Protein AF-A0A7C4GC38-F1 (afdb_monomer_lite)

Sequence (66 aa):
MSYICPECGGNLKLTRGMLICLKCGLTFKRYELKELMDRLKSSITEENNEERRKKEYLKWWLSNKK

Foldseek 3Di:
DFDADPPPRATWDDDPQWTAGPPPRDIHHPVRSVVVVVVVVVVVVVVVVVVVVVVVVVVVVVVVVD

Secondary structure (DSSP, 8-state):
-PEEPTTT-PEEEEETTEEEETTT--EEEHHHHHHHHHHHHHHHHHHHHHHHHHHHHHHHHHHTT-

Structure (mmCIF, N/CA/C/O backbone):
data_AF-A0A7C4GC38-F1
#
_entry.id   AF-A0A7C4GC38-F1
#
loop_
_atom_site.group_PDB
_atom_site.id
_atom_site.type_symbol
_atom_site.label_atom_id
_atom_site.label_alt_id
_atom_site.label_comp_id
_atom_site.label_asym_id
_atom_site.label_entity_id
_atom_site.label_seq_id
_atom_site.pdbx_PDB_ins_code
_atom_site.Cartn_x
_atom_site.Cartn_y
_atom_site.Cartn_z
_atom_site.occupancy
_atom_site.B_iso_or_equiv
_atom_site.auth_seq_id
_atom_site.auth_comp_id
_atom_site.auth_asym_id
_atom_site.auth_atom_id
_atom_site.pdbx_PDB_model_num
ATOM 1 N N . MET A 1 1 ? 7.294 -11.741 -8.876 1.00 52.44 1 MET A N 1
ATOM 2 C CA . MET A 1 1 ? 6.820 -10.360 -8.642 1.00 52.44 1 MET A CA 1
ATOM 3 C C . MET A 1 1 ? 5.548 -10.167 -9.458 1.00 52.44 1 MET A C 1
ATOM 5 O O . MET A 1 1 ? 5.653 -9.953 -10.660 1.00 52.44 1 MET A O 1
ATOM 9 N N . SER A 1 2 ? 4.364 -10.371 -8.870 1.00 64.06 2 SER A N 1
ATOM 10 C CA . SER A 1 2 ? 3.115 -10.100 -9.596 1.00 64.06 2 SER A CA 1
ATOM 11 C C . SER A 1 2 ? 2.805 -8.615 -9.473 1.00 64.06 2 SER A C 1
ATOM 13 O O . SER A 1 2 ? 2.737 -8.097 -8.360 1.00 64.06 2 SER A O 1
ATOM 15 N N . TYR A 1 3 ? 2.690 -7.921 -10.600 1.00 76.25 3 TYR A N 1
ATOM 16 C CA . TYR A 1 3 ? 2.272 -6.525 -10.624 1.00 76.25 3 TYR A CA 1
ATOM 17 C C . TYR A 1 3 ? 0.750 -6.505 -10.755 1.00 76.25 3 TYR A C 1
ATOM 19 O O . TYR A 1 3 ? 0.195 -7.141 -11.651 1.00 76.25 3 TYR A O 1
ATOM 27 N N . ILE A 1 4 ? 0.085 -5.792 -9.853 1.00 85.25 4 ILE A N 1
ATOM 28 C CA . ILE A 1 4 ? -1.374 -5.678 -9.820 1.00 85.25 4 ILE A CA 1
ATOM 29 C C . ILE A 1 4 ? -1.765 -4.329 -10.416 1.00 85.25 4 ILE A C 1
ATOM 31 O O . ILE A 1 4 ? -1.149 -3.307 -10.118 1.00 85.25 4 ILE A O 1
ATOM 35 N N . CYS A 1 5 ? -2.767 -4.335 -11.290 1.00 85.50 5 CYS A N 1
ATOM 36 C CA . CYS A 1 5 ? -3.306 -3.120 -11.879 1.00 85.50 5 CYS A CA 1
ATOM 37 C C . CYS A 1 5 ? -4.106 -2.330 -10.827 1.00 85.50 5 CYS A C 1
ATOM 39 O O . CYS A 1 5 ? -5.049 -2.898 -10.269 1.00 85.50 5 CYS A O 1
ATOM 41 N N . PRO A 1 6 ? -3.786 -1.043 -10.590 1.00 82.50 6 PRO A N 1
ATOM 42 C CA . PRO A 1 6 ? -4.483 -0.222 -9.597 1.00 82.50 6 PRO A CA 1
ATOM 43 C C . PRO A 1 6 ? -5.951 0.049 -9.962 1.00 82.50 6 PRO A C 1
ATOM 45 O O . PRO A 1 6 ? -6.763 0.257 -9.074 1.00 82.50 6 PRO A O 1
ATOM 48 N N . GLU A 1 7 ? -6.309 -0.030 -11.247 1.00 81.94 7 GLU A N 1
ATOM 49 C CA . GLU A 1 7 ? -7.671 0.248 -11.727 1.00 81.94 7 GLU A CA 1
ATOM 50 C C . GLU A 1 7 ? -8.625 -0.947 -11.592 1.00 81.94 7 GLU A C 1
ATOM 52 O O . GLU A 1 7 ? -9.819 -0.784 -11.369 1.00 81.94 7 GLU A O 1
ATOM 57 N N . CYS A 1 8 ? -8.129 -2.177 -11.774 1.00 85.44 8 CYS A N 1
ATOM 58 C CA . CYS A 1 8 ? -9.005 -3.350 -11.917 1.00 85.44 8 CYS A CA 1
ATOM 59 C C . CYS A 1 8 ? -8.591 -4.582 -11.104 1.00 85.44 8 CYS A C 1
ATOM 61 O O . CYS A 1 8 ? -9.261 -5.618 -11.195 1.00 85.44 8 CYS A O 1
ATOM 63 N N . GLY A 1 9 ? -7.471 -4.511 -10.376 1.00 83.94 9 GLY A N 1
ATOM 64 C CA . GLY A 1 9 ? -6.918 -5.621 -9.595 1.00 83.94 9 GLY A CA 1
ATOM 65 C C . GLY A 1 9 ? -6.365 -6.780 -10.435 1.00 83.94 9 GLY A C 1
ATOM 66 O O . GLY A 1 9 ? -6.009 -7.823 -9.894 1.00 83.94 9 GLY A O 1
ATOM 67 N N . GLY A 1 10 ? -6.311 -6.636 -11.762 1.00 88.25 10 GLY A N 1
ATOM 68 C CA . GLY A 1 10 ? -5.825 -7.674 -12.670 1.00 88.25 10 GLY A CA 1
ATOM 69 C C . GLY A 1 10 ? -4.301 -7.814 -12.668 1.00 88.25 10 GLY A C 1
ATOM 70 O O . GLY A 1 10 ? -3.576 -6.868 -12.355 1.00 88.25 10 GLY A O 1
ATOM 71 N N . ASN A 1 11 ? -3.810 -8.980 -13.092 1.00 88.19 11 ASN A N 1
ATOM 72 C CA . ASN A 1 11 ? -2.378 -9.207 -13.279 1.00 88.19 11 ASN A CA 1
ATOM 73 C C . ASN A 1 11 ? -1.847 -8.409 -14.480 1.00 88.19 11 ASN A C 1
ATOM 75 O O . ASN A 1 11 ? -2.435 -8.401 -15.568 1.00 88.19 11 ASN A O 1
ATOM 79 N N . LEU A 1 12 ? -0.705 -7.763 -14.277 1.00 89.88 12 LEU A N 1
ATOM 80 C CA . LEU A 1 12 ? 0.064 -7.082 -15.310 1.00 89.88 12 LEU A CA 1
ATOM 81 C C . LEU A 1 12 ? 1.155 -8.019 -15.843 1.00 89.88 12 LEU A C 1
ATOM 83 O O . LEU A 1 12 ? 1.896 -8.641 -15.080 1.00 89.88 12 LEU A O 1
ATOM 87 N N . LYS A 1 13 ? 1.292 -8.081 -17.166 1.00 88.75 13 LYS A N 1
ATOM 88 C CA . LYS A 1 13 ? 2.336 -8.827 -17.870 1.00 88.75 13 LYS A CA 1
ATOM 89 C C . LYS A 1 13 ? 3.375 -7.864 -18.435 1.00 88.75 13 LYS A C 1
ATOM 91 O O . LYS A 1 13 ? 3.029 -6.909 -19.125 1.00 88.75 13 LYS A O 1
ATOM 96 N N . LEU A 1 14 ? 4.655 -8.130 -18.187 1.00 87.25 14 LEU A N 1
ATOM 97 C CA . LEU A 1 14 ? 5.748 -7.345 -18.759 1.00 87.25 14 LEU A CA 1
ATOM 98 C C . LEU A 1 14 ? 5.996 -7.760 -20.218 1.00 87.25 14 LEU A C 1
ATOM 100 O O . LEU A 1 14 ? 6.366 -8.900 -20.482 1.00 87.25 14 LEU A O 1
ATOM 104 N N . THR A 1 15 ? 5.836 -6.824 -21.152 1.00 86.69 15 THR A N 1
ATOM 105 C CA . THR A 1 15 ? 6.115 -7.007 -22.583 1.00 86.69 15 THR A CA 1
ATOM 106 C C . THR A 1 15 ? 6.944 -5.830 -23.091 1.00 86.69 15 THR A C 1
ATOM 108 O O . THR A 1 15 ? 6.523 -4.685 -22.972 1.00 86.69 15 THR A O 1
ATOM 111 N N . ARG A 1 16 ? 8.140 -6.096 -23.643 1.00 84.44 16 ARG A N 1
ATOM 112 C CA . ARG A 1 16 ? 9.048 -5.072 -24.218 1.00 84.44 16 ARG A CA 1
ATOM 113 C C . ARG A 1 16 ? 9.292 -3.852 -23.304 1.00 84.44 16 ARG A C 1
ATOM 115 O O . ARG A 1 16 ? 9.376 -2.723 -23.766 1.00 84.44 16 ARG A O 1
ATOM 122 N N . GLY A 1 17 ? 9.383 -4.075 -21.990 1.00 83.56 17 GLY A N 1
ATOM 123 C CA . GLY A 1 17 ? 9.614 -3.012 -20.999 1.00 83.56 17 GLY A CA 1
ATOM 124 C C . GLY A 1 17 ? 8.356 -2.292 -20.490 1.00 83.56 17 GLY A C 1
ATOM 125 O O . GLY A 1 17 ? 8.461 -1.532 -19.528 1.00 83.56 17 GLY A O 1
ATOM 126 N N . MET A 1 18 ? 7.180 -2.575 -21.053 1.00 85.81 18 MET A N 1
ATOM 127 C CA . MET A 1 18 ? 5.880 -2.044 -20.625 1.00 85.81 18 MET A CA 1
ATOM 128 C C . MET A 1 18 ? 5.069 -3.106 -19.874 1.00 85.81 18 MET A C 1
ATOM 130 O O . MET A 1 18 ? 5.158 -4.296 -20.171 1.00 85.81 18 MET A O 1
ATOM 134 N N . LEU A 1 19 ? 4.285 -2.690 -18.885 1.00 87.88 19 LEU A N 1
ATOM 135 C CA . LEU A 1 19 ? 3.393 -3.540 -18.099 1.00 87.88 19 LEU A CA 1
ATOM 136 C C . LEU A 1 19 ? 1.979 -3.444 -18.668 1.00 87.88 19 LEU A C 1
ATOM 138 O O . LEU A 1 19 ? 1.380 -2.379 -18.644 1.00 87.88 19 LEU A O 1
ATOM 142 N N . ILE A 1 20 ? 1.449 -4.550 -19.177 1.00 89.44 20 ILE A N 1
ATOM 143 C CA . ILE 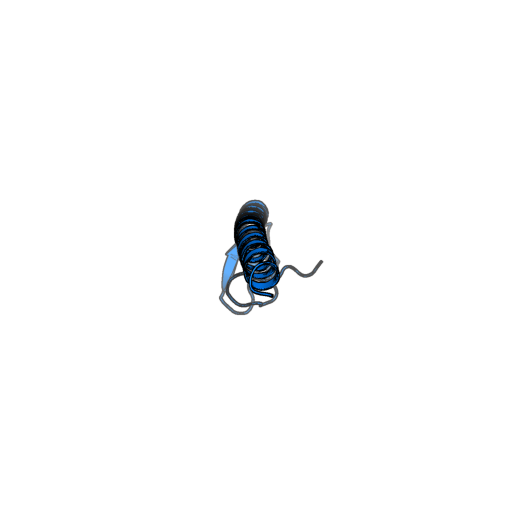A 1 20 ? 0.145 -4.608 -19.846 1.00 89.44 20 ILE A CA 1
ATOM 144 C C . ILE A 1 20 ? -0.830 -5.374 -18.959 1.00 89.44 20 ILE A C 1
ATOM 146 O O . ILE A 1 20 ? -0.538 -6.503 -18.562 1.00 89.44 20 ILE A O 1
ATOM 150 N N . CYS A 1 21 ? -1.982 -4.793 -18.636 1.00 90.44 21 CYS A N 1
ATOM 151 C CA . CYS A 1 21 ? -2.991 -5.475 -17.835 1.00 90.44 21 CYS A CA 1
ATOM 152 C C . CYS A 1 21 ? -3.786 -6.448 -18.704 1.00 90.44 21 CYS A C 1
ATOM 154 O O . CYS A 1 21 ? -4.377 -6.052 -19.704 1.00 90.44 21 CYS A O 1
ATOM 156 N N . LEU A 1 22 ? -3.863 -7.712 -18.284 1.00 87.12 22 LEU A N 1
ATOM 157 C CA . LEU A 1 22 ? -4.587 -8.751 -19.025 1.00 87.12 22 LEU A CA 1
ATOM 158 C C . LEU A 1 22 ? -6.117 -8.637 -18.921 1.00 87.12 22 LEU A C 1
ATOM 160 O O . LEU A 1 22 ? -6.820 -9.329 -19.646 1.00 87.12 22 LEU A O 1
ATOM 164 N N . LYS A 1 23 ? -6.631 -7.797 -18.013 1.00 86.12 23 LYS A N 1
ATOM 165 C CA . LYS A 1 23 ? -8.072 -7.640 -17.765 1.00 86.12 23 LYS A CA 1
ATOM 166 C C . LYS A 1 23 ? -8.648 -6.381 -18.415 1.00 86.12 23 LYS A C 1
ATOM 168 O O . LYS A 1 23 ? -9.646 -6.473 -19.114 1.00 86.12 23 LYS A O 1
ATOM 173 N N . CYS A 1 24 ? -8.034 -5.216 -18.188 1.00 87.75 24 CYS A N 1
ATOM 174 C CA . CYS A 1 24 ? -8.515 -3.935 -18.727 1.00 87.75 24 CYS A CA 1
ATOM 175 C C . CYS A 1 24 ? -7.746 -3.444 -19.964 1.00 87.75 24 CYS A C 1
ATOM 177 O O . CYS A 1 24 ? -8.147 -2.454 -20.564 1.00 87.75 24 CYS A O 1
ATOM 179 N N . GLY A 1 25 ? -6.637 -4.091 -20.341 1.00 85.56 25 GLY A N 1
ATOM 180 C CA . GLY A 1 25 ? -5.836 -3.704 -21.509 1.00 85.56 25 GLY A CA 1
ATOM 181 C C . GLY A 1 25 ? -4.948 -2.470 -21.311 1.00 85.56 25 GLY A C 1
ATOM 182 O O . GLY A 1 25 ? -4.239 -2.084 -22.236 1.00 85.56 25 GLY A O 1
ATOM 183 N N . LEU A 1 26 ? -4.939 -1.864 -20.119 1.00 87.88 26 LEU A N 1
ATOM 184 C CA . LEU A 1 26 ? -4.099 -0.701 -19.832 1.00 87.88 26 LEU A CA 1
ATOM 185 C C . LEU A 1 26 ? -2.611 -1.048 -19.892 1.00 87.88 26 LEU A C 1
ATOM 187 O O . LEU A 1 26 ? -2.173 -2.085 -19.384 1.00 87.88 26 LEU A O 1
ATOM 191 N N . THR A 1 27 ? -1.832 -0.136 -20.463 1.00 87.75 27 THR A N 1
ATOM 192 C CA . THR A 1 27 ? -0.375 -0.220 -20.519 1.00 87.75 27 THR A CA 1
ATOM 193 C C . THR A 1 27 ? 0.246 0.816 -19.597 1.00 87.75 27 THR A C 1
ATOM 195 O O . THR A 1 27 ? -0.046 2.000 -19.715 1.00 87.75 27 THR A O 1
ATOM 198 N N . PHE A 1 28 ? 1.145 0.376 -18.728 1.00 86.19 28 PHE A N 1
ATOM 199 C CA . PHE A 1 28 ? 1.877 1.217 -17.794 1.00 86.19 28 PHE A CA 1
ATOM 200 C C . PHE A 1 28 ? 3.372 1.077 -18.037 1.00 86.19 28 PHE A C 1
ATOM 202 O O . PHE A 1 28 ? 3.887 -0.031 -18.225 1.00 86.19 28 PHE A O 1
ATOM 209 N N . LYS A 1 29 ? 4.119 2.172 -17.952 1.00 89.06 29 LYS A N 1
ATOM 210 C CA . LYS A 1 29 ? 5.565 2.078 -17.752 1.00 89.06 29 LYS A CA 1
ATOM 211 C C . LYS A 1 29 ? 5.854 1.828 -16.273 1.00 89.06 29 LYS A C 1
ATOM 213 O O . LYS A 1 29 ? 5.059 2.153 -15.392 1.00 89.06 29 LYS A O 1
ATOM 218 N N . ARG A 1 30 ? 7.019 1.245 -15.972 1.00 82.88 30 ARG A N 1
ATOM 219 C CA . ARG A 1 30 ? 7.387 0.926 -14.579 1.00 82.88 30 ARG A CA 1
ATOM 220 C C . ARG A 1 30 ? 7.397 2.159 -13.668 1.00 82.88 30 ARG A C 1
ATOM 222 O O . ARG A 1 30 ? 7.034 2.035 -12.505 1.00 82.88 30 ARG A O 1
ATOM 229 N N . TYR A 1 31 ? 7.821 3.315 -14.186 1.00 85.88 31 TYR A N 1
ATOM 230 C CA . TYR A 1 31 ? 7.857 4.555 -13.407 1.00 85.88 31 TYR A CA 1
ATOM 231 C C . TYR A 1 31 ? 6.447 5.093 -13.126 1.00 85.88 31 TYR A C 1
ATOM 233 O O . TYR A 1 31 ? 6.169 5.453 -11.991 1.00 85.88 31 TYR A O 1
ATOM 241 N N . GLU A 1 32 ? 5.544 5.048 -14.110 1.00 85.00 32 GLU A N 1
ATOM 242 C CA . GLU A 1 32 ? 4.153 5.512 -13.974 1.00 85.00 32 GLU A CA 1
ATOM 243 C C . GLU A 1 32 ? 3.409 4.693 -12.925 1.00 85.00 32 GLU A C 1
ATOM 245 O O . GLU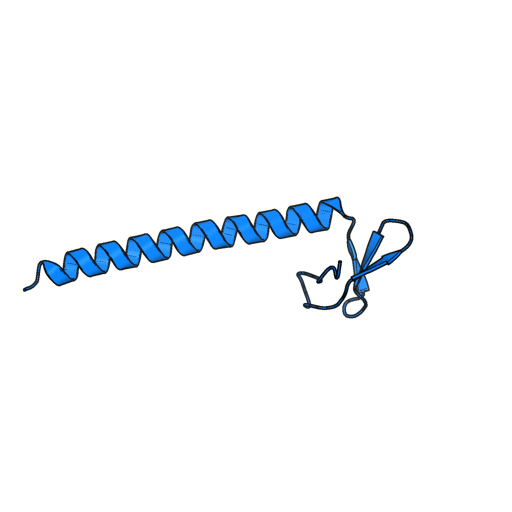 A 1 32 ? 2.754 5.244 -12.048 1.00 85.00 32 GLU A O 1
ATOM 250 N N . LEU A 1 33 ? 3.575 3.366 -12.957 1.00 84.50 33 LEU A N 1
ATOM 251 C CA . LEU A 1 33 ? 2.965 2.492 -11.959 1.00 84.50 33 LEU A CA 1
ATOM 252 C C . LEU A 1 33 ? 3.486 2.790 -10.546 1.00 84.50 33 LEU A C 1
ATOM 254 O O . LEU A 1 33 ? 2.720 2.745 -9.586 1.00 84.50 33 LEU A O 1
ATOM 258 N N . LYS A 1 34 ? 4.783 3.093 -10.413 1.00 85.31 34 LYS A N 1
ATOM 259 C CA . LYS A 1 34 ? 5.386 3.442 -9.123 1.00 85.31 34 LYS A CA 1
ATOM 260 C C . LYS A 1 34 ? 4.851 4.776 -8.603 1.00 85.31 34 LYS A C 1
ATOM 262 O O . LYS A 1 34 ? 4.510 4.848 -7.431 1.00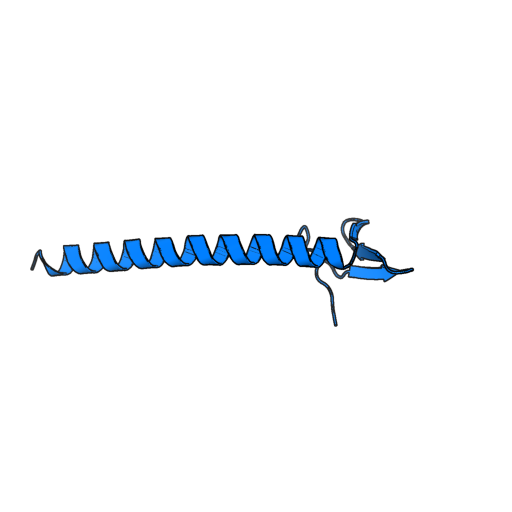 85.31 34 LYS A O 1
ATOM 267 N N . GLU A 1 35 ? 4.754 5.789 -9.458 1.00 87.12 35 GLU A N 1
ATOM 268 C CA . GLU A 1 35 ? 4.242 7.114 -9.094 1.00 87.12 35 GLU A CA 1
ATOM 269 C C . GLU A 1 35 ? 2.762 7.068 -8.692 1.00 87.12 35 GLU A C 1
ATOM 271 O O . GLU A 1 35 ? 2.376 7.641 -7.676 1.00 87.12 35 GLU A O 1
ATOM 276 N N . LEU A 1 36 ? 1.941 6.315 -9.432 1.00 84.81 36 LEU A N 1
ATOM 277 C CA . LEU A 1 36 ? 0.534 6.098 -9.085 1.00 84.81 36 LEU A CA 1
ATOM 278 C C . LEU A 1 36 ? 0.385 5.400 -7.730 1.00 84.81 36 LEU A C 1
ATOM 280 O O . LEU A 1 36 ? -0.436 5.807 -6.911 1.00 84.81 36 LEU A O 1
ATOM 284 N N . MET A 1 37 ? 1.192 4.369 -7.477 1.00 83.12 37 MET A N 1
ATOM 285 C CA . MET A 1 37 ? 1.159 3.649 -6.205 1.00 83.12 37 MET A CA 1
ATOM 286 C C . MET A 1 37 ? 1.619 4.532 -5.037 1.00 83.12 37 MET A C 1
ATOM 288 O O . MET A 1 37 ? 1.057 4.448 -3.947 1.00 83.12 37 MET A O 1
ATOM 292 N N . ASP A 1 38 ? 2.625 5.378 -5.262 1.00 84.69 38 ASP A N 1
ATOM 293 C CA . ASP A 1 38 ? 3.127 6.321 -4.263 1.00 84.69 38 ASP A CA 1
ATOM 294 C C . ASP A 1 38 ? 2.063 7.363 -3.898 1.00 84.69 38 ASP A C 1
ATOM 296 O O . ASP A 1 38 ? 1.757 7.537 -2.720 1.00 84.69 38 ASP A O 1
ATOM 300 N N . ARG A 1 39 ? 1.395 7.939 -4.907 1.00 83.62 39 ARG A N 1
ATOM 301 C CA . ARG A 1 39 ? 0.285 8.885 -4.720 1.00 83.62 39 ARG A CA 1
ATOM 302 C C . ARG A 1 39 ? -0.894 8.266 -3.967 1.00 83.62 39 ARG A C 1
ATOM 304 O O . ARG A 1 39 ? -1.452 8.883 -3.067 1.00 83.62 39 ARG A O 1
ATOM 311 N N . LEU A 1 40 ? -1.282 7.038 -4.314 1.00 79.56 40 LEU A N 1
ATOM 312 C CA . LEU A 1 40 ? -2.354 6.336 -3.600 1.00 79.56 40 LEU A CA 1
ATOM 313 C C . LEU A 1 40 ? -1.972 6.087 -2.138 1.00 79.56 40 LEU A C 1
ATOM 315 O O . LEU A 1 40 ? -2.788 6.272 -1.236 1.00 79.56 40 LEU A O 1
ATOM 319 N N . LYS A 1 41 ? -0.719 5.695 -1.891 1.00 76.88 41 LYS A N 1
ATOM 320 C CA . LYS A 1 41 ? -0.228 5.450 -0.538 1.00 76.88 41 LYS A CA 1
ATOM 321 C C . LYS A 1 41 ? -0.199 6.731 0.293 1.00 76.88 41 LYS A C 1
ATOM 323 O O . LYS A 1 41 ? -0.638 6.679 1.439 1.00 76.88 41 LYS A O 1
ATOM 328 N N . SER A 1 42 ? 0.269 7.850 -0.268 1.00 72.69 42 SER A N 1
ATOM 329 C CA . SER A 1 42 ? 0.330 9.133 0.441 1.00 72.69 42 SER A CA 1
ATOM 330 C C . SER A 1 42 ? -1.059 9.599 0.879 1.00 72.69 42 SER A C 1
ATOM 332 O O . SER A 1 42 ? -1.237 9.916 2.057 1.00 72.69 42 SER A O 1
ATOM 334 N N . SER A 1 43 ? -2.058 9.524 -0.008 1.00 69.25 43 SER A N 1
ATOM 335 C CA . SER A 1 43 ? -3.441 9.902 0.316 1.00 69.25 43 SER A CA 1
ATOM 336 C C . SER A 1 43 ? -4.042 9.045 1.437 1.00 69.25 43 SER A C 1
ATOM 338 O O . SER A 1 43 ? -4.649 9.580 2.361 1.00 69.25 43 SER A O 1
ATOM 340 N N . ILE A 1 44 ? -3.809 7.726 1.434 1.00 70.38 44 ILE A N 1
ATOM 341 C CA . ILE A 1 44 ? -4.312 6.828 2.492 1.00 70.38 44 ILE A CA 1
ATOM 342 C C . ILE A 1 44 ? -3.689 7.151 3.862 1.00 70.38 44 ILE A C 1
ATOM 344 O O . ILE A 1 44 ? -4.356 7.043 4.896 1.00 70.38 44 ILE A O 1
ATOM 348 N N . THR A 1 45 ? -2.405 7.524 3.904 1.00 66.88 45 THR A N 1
ATOM 349 C CA . THR A 1 45 ? -1.739 7.912 5.160 1.00 66.88 45 THR A CA 1
ATOM 350 C C . THR A 1 45 ? -2.255 9.227 5.730 1.00 66.88 45 THR A C 1
ATOM 352 O O . THR A 1 45 ? -2.353 9.357 6.950 1.00 66.88 45 THR A O 1
ATOM 355 N N . GLU A 1 46 ? -2.581 10.201 4.885 1.00 66.50 46 GLU A N 1
ATOM 356 C CA . GLU A 1 46 ? -3.143 11.481 5.327 1.00 66.50 46 GLU A CA 1
ATOM 357 C C . GLU A 1 46 ? -4.534 11.285 5.940 1.00 66.50 46 GLU A C 1
ATOM 359 O O . GLU A 1 46 ? -4.789 11.741 7.058 1.00 66.50 46 GLU A O 1
ATOM 364 N N . GLU A 1 47 ? -5.382 10.503 5.274 1.00 64.12 47 GLU A N 1
ATOM 365 C CA . GLU A 1 47 ? -6.756 10.239 5.706 1.00 64.12 47 GLU A CA 1
ATOM 366 C C . GLU A 1 47 ? -6.805 9.478 7.046 1.00 64.12 47 GLU A C 1
ATOM 368 O O . GLU A 1 47 ? -7.476 9.903 7.992 1.00 64.12 47 GLU A O 1
ATOM 373 N N . ASN A 1 48 ? -5.987 8.427 7.201 1.00 65.88 48 ASN A N 1
ATOM 374 C CA . ASN A 1 48 ? -5.892 7.671 8.457 1.00 65.88 48 ASN A CA 1
ATOM 375 C C . ASN A 1 48 ? -5.445 8.532 9.646 1.00 65.88 48 ASN A C 1
ATOM 377 O O . ASN A 1 48 ? -5.936 8.369 10.767 1.00 65.88 48 ASN A O 1
ATOM 381 N N . ASN A 1 49 ? -4.486 9.435 9.425 1.00 67.06 49 ASN A N 1
ATOM 382 C CA . ASN A 1 49 ? -3.984 10.309 10.482 1.00 67.06 49 ASN A CA 1
ATOM 383 C C . ASN A 1 49 ? -5.069 11.271 10.968 1.00 67.06 49 ASN A C 1
ATOM 385 O O . ASN A 1 49 ? -5.172 11.537 12.169 1.00 67.06 49 ASN A O 1
ATOM 389 N N . GLU A 1 50 ? -5.895 11.768 10.055 1.00 70.81 50 GLU A N 1
ATOM 390 C CA . GLU A 1 50 ? -6.984 12.667 10.392 1.00 70.81 50 GLU A CA 1
ATOM 391 C C . GLU A 1 50 ? -8.124 11.957 11.137 1.00 70.81 50 GLU A C 1
ATOM 393 O O . GLU A 1 50 ? -8.612 12.465 12.152 1.00 70.81 50 GLU A O 1
ATOM 398 N N . GLU A 1 51 ? -8.491 10.742 10.725 1.00 72.25 51 GLU A N 1
ATOM 399 C CA . GLU A 1 51 ? -9.454 9.917 11.462 1.00 72.25 51 GLU A CA 1
ATOM 400 C C . GLU A 1 51 ? -8.984 9.597 12.887 1.00 72.25 51 GLU A C 1
ATOM 402 O O . GLU A 1 51 ? -9.777 9.633 13.835 1.00 72.25 51 GLU A O 1
ATOM 407 N N . ARG A 1 52 ? -7.686 9.317 13.066 1.00 72.62 52 ARG A N 1
ATOM 408 C CA . ARG A 1 52 ? -7.098 9.066 14.389 1.00 72.62 52 ARG A CA 1
ATOM 409 C C . ARG A 1 52 ? -7.240 10.284 15.298 1.00 72.62 52 ARG A C 1
ATOM 411 O O . ARG A 1 52 ? -7.704 10.146 16.428 1.00 72.62 52 ARG A O 1
ATOM 418 N N . ARG A 1 53 ? -6.910 11.478 14.790 1.00 74.31 53 ARG A N 1
ATOM 419 C CA . ARG A 1 53 ? -7.028 12.742 15.539 1.00 74.31 53 ARG A CA 1
ATOM 420 C C . ARG A 1 53 ? -8.474 13.033 15.940 1.00 74.31 53 ARG A C 1
ATOM 422 O O . ARG A 1 53 ? -8.719 13.404 17.086 1.00 74.31 53 ARG A O 1
ATOM 429 N N . LYS A 1 54 ? -9.437 12.805 15.038 1.00 80.44 54 LYS A N 1
ATOM 430 C CA . LYS A 1 54 ? -10.876 12.964 15.321 1.00 80.44 54 LYS A CA 1
ATOM 431 C C . LYS A 1 54 ? -11.335 12.026 16.442 1.00 80.44 54 LYS A C 1
ATOM 433 O O . LYS A 1 54 ? -12.006 12.474 17.368 1.00 80.44 54 LYS A O 1
ATOM 438 N N 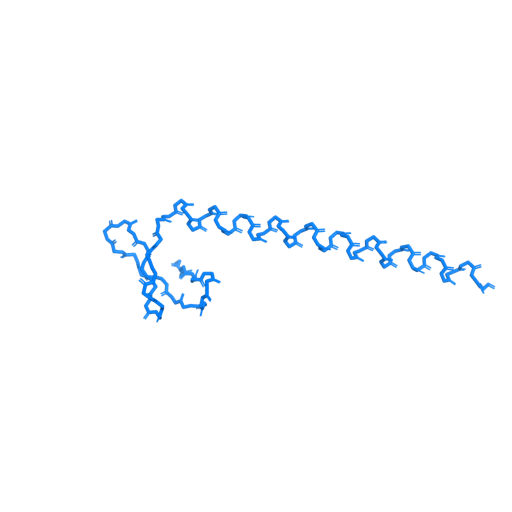. LYS A 1 55 ? -10.924 10.752 16.405 1.00 83.12 55 LYS A N 1
ATOM 439 C CA . LYS A 1 55 ? -11.240 9.757 17.449 1.00 83.12 55 LYS A CA 1
ATOM 440 C C . LYS A 1 55 ? -10.632 10.119 18.806 1.00 83.12 55 LYS A C 1
ATOM 442 O O . LYS A 1 55 ? -11.316 10.002 19.820 1.00 83.12 55 LYS A O 1
ATOM 447 N N . GLU A 1 56 ? -9.379 10.576 18.842 1.00 80.94 56 GLU A N 1
ATOM 448 C CA . GLU A 1 56 ? -8.722 10.995 20.089 1.00 80.94 56 GLU A CA 1
ATOM 449 C C . GLU A 1 56 ? -9.379 12.236 20.705 1.00 80.94 56 GLU A C 1
ATOM 451 O O . GLU A 1 56 ? -9.639 12.253 21.909 1.00 80.94 56 GLU A O 1
ATOM 456 N N . TYR A 1 57 ? -9.738 13.228 19.884 1.00 80.88 57 TYR A N 1
ATOM 457 C CA . TYR A 1 57 ? -10.472 14.410 20.337 1.00 80.88 57 TYR A CA 1
ATOM 458 C C . TYR A 1 57 ? -11.850 14.048 20.909 1.00 80.88 57 TYR A C 1
ATOM 460 O O . TYR A 1 57 ? -12.209 14.491 22.002 1.00 80.88 57 TYR A O 1
ATOM 468 N N . LEU A 1 58 ? -12.595 13.178 20.216 1.00 84.56 58 LEU A N 1
ATOM 469 C CA . LEU A 1 58 ? -13.893 12.692 20.690 1.00 84.56 58 LEU A CA 1
ATOM 470 C C . LEU A 1 58 ? -13.771 11.970 22.037 1.00 84.56 58 LEU A C 1
ATOM 472 O O . LEU A 1 58 ? -14.585 12.177 22.936 1.00 84.56 58 LEU A O 1
ATOM 476 N N . LYS A 1 59 ? -12.743 11.124 22.179 1.00 82.19 59 LYS A N 1
ATOM 477 C CA . LYS A 1 59 ? -12.487 10.355 23.398 1.00 82.19 59 LYS A CA 1
ATOM 478 C C . LYS A 1 59 ? -12.158 11.269 24.577 1.00 82.19 59 LYS A C 1
ATOM 480 O O . LYS A 1 59 ? -12.710 11.075 25.653 1.00 82.19 59 LYS A O 1
ATOM 485 N N . TRP A 1 60 ? -11.305 12.274 24.374 1.00 85.94 60 TRP A N 1
ATOM 486 C CA . TRP A 1 60 ? -11.006 13.281 25.396 1.00 85.94 60 TRP A CA 1
ATOM 487 C C . TRP A 1 60 ? -12.265 14.040 25.833 1.00 85.94 60 TRP A C 1
ATOM 489 O O . TRP A 1 60 ? -12.523 14.171 27.028 1.00 85.94 60 TRP A O 1
ATOM 499 N N . TRP A 1 61 ? -13.085 14.479 24.876 1.00 81.00 61 TRP A N 1
ATOM 500 C CA . TRP A 1 61 ? -14.303 15.234 25.168 1.00 81.00 61 TRP A CA 1
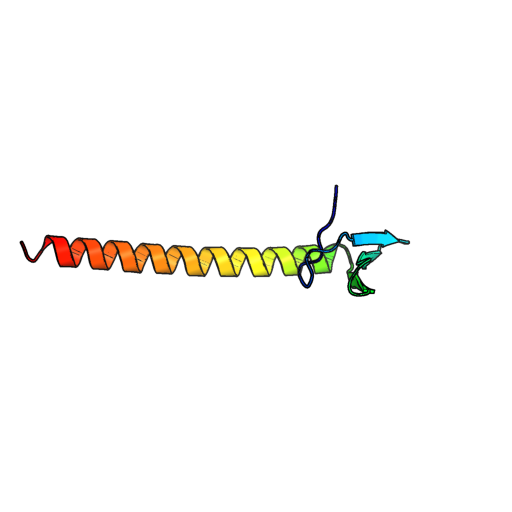ATOM 501 C C . TRP A 1 61 ? -15.339 14.412 25.948 1.00 81.00 61 TRP A C 1
ATOM 503 O O . TRP A 1 61 ? -15.937 14.909 26.901 1.00 81.00 61 TRP A O 1
ATOM 513 N N . LEU A 1 62 ? -15.519 13.136 25.591 1.00 80.25 62 LEU A N 1
ATOM 514 C CA . LEU A 1 62 ? -16.412 12.221 26.309 1.00 80.25 62 LEU A CA 1
ATOM 515 C C . LEU A 1 62 ? -15.916 11.903 27.725 1.00 80.25 62 LEU A C 1
ATOM 517 O O . LEU A 1 62 ? -16.733 11.792 28.636 1.00 80.25 62 LEU A O 1
ATOM 521 N N . SER A 1 63 ? -14.601 11.800 27.928 1.00 77.06 63 SER A N 1
ATOM 522 C CA . SER A 1 63 ? -14.019 11.586 29.260 1.00 77.06 63 SER A CA 1
ATOM 523 C C . SER A 1 63 ? -14.226 12.764 30.214 1.00 77.06 63 SER A C 1
ATOM 525 O O . SER A 1 63 ? -14.155 12.565 31.417 1.00 77.06 63 SER A O 1
ATOM 527 N N . ASN A 1 64 ? -14.491 13.969 29.701 1.00 66.12 6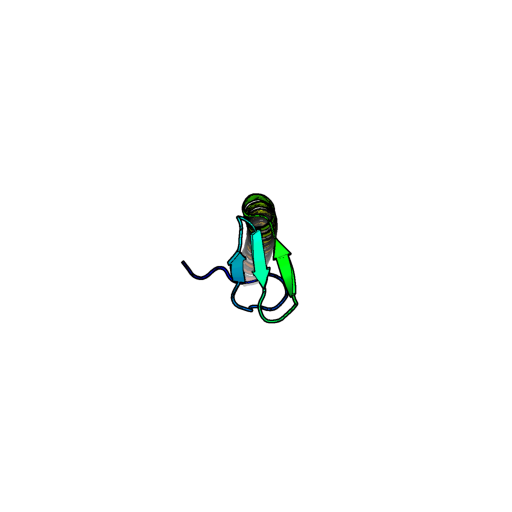4 ASN A N 1
ATOM 528 C CA . ASN A 1 64 ? -14.682 15.182 30.505 1.00 66.12 64 ASN A CA 1
ATOM 529 C C . ASN A 1 64 ? -16.161 15.431 30.881 1.00 66.12 64 ASN A C 1
ATOM 531 O O . ASN A 1 64 ? -16.478 16.377 31.593 1.00 66.12 64 ASN A O 1
ATOM 535 N N . LYS A 1 65 ? -17.088 14.601 30.377 1.00 64.62 65 LYS A N 1
ATOM 536 C CA . LYS A 1 65 ? -18.531 14.665 30.681 1.00 64.62 65 LYS A CA 1
ATOM 537 C C . LYS A 1 65 ? -18.967 13.747 31.832 1.00 64.62 65 LYS A C 1
ATOM 539 O O . LYS A 1 65 ? -20.169 13.575 32.034 1.00 64.62 65 LYS A O 1
ATOM 544 N N . LYS A 1 66 ? -18.023 13.138 32.548 1.00 53.84 66 LYS A N 1
ATOM 545 C CA . LYS A 1 66 ? -18.269 12.189 33.635 1.00 53.84 66 LYS A CA 1
ATOM 546 C C . LYS A 1 66 ? -17.529 12.631 34.885 1.00 53.84 66 LYS A C 1
ATOM 548 O O . LYS A 1 66 ? -18.121 12.467 35.970 1.00 53.84 66 LYS A O 1
#

pLDDT: mean 80.04, std 8.88, range [52.44, 90.44]

Radius of gyration: 19.55 Å; chains: 1; bounding box: 28×26×58 Å